Protein AF-A0A497B3W5-F1 (afdb_monomer_lite)

Sequence (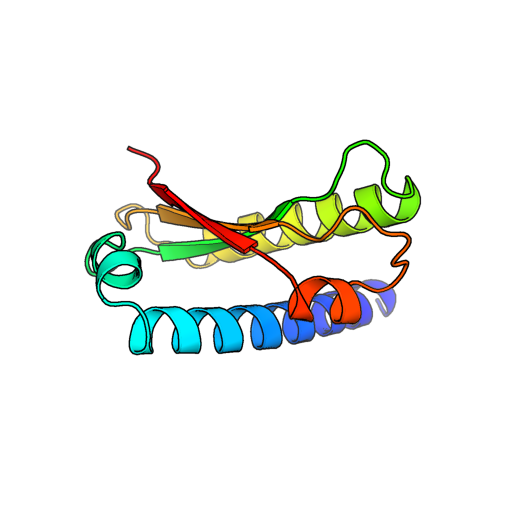111 aa):
MRESETRDRDFGDLLCVLGKDFDRRIAEDPSFSARFPAGAHVIFQLAVSKNADPKFRAKVKLFNRWARDLARKQSKQEERCVIVTYRLPAIGQTDLAMGLSRAIITCDSQA

Foldseek 3Di:
DPPVVVLVVVLVVVVVLVVVVVVVCCVPPVVVVVVADVQAQEQEAEAEDPLADPVLVVSRVVSSVVSVVVSVVVDDPPHFYKYKYWYFDHDDDPDPVVRNVPTDIDIDGDD

Structure (mmCIF, N/CA/C/O backbone):
data_AF-A0A497B3W5-F1
#
_entry.id   AF-A0A497B3W5-F1
#
loop_
_atom_site.group_PDB
_atom_site.id
_atom_site.type_symbol
_atom_site.label_atom_id
_atom_site.label_alt_id
_atom_site.label_comp_id
_atom_site.label_asym_id
_atom_site.label_entity_id
_atom_site.label_seq_id
_atom_site.pdbx_PDB_ins_code
_atom_site.Cartn_x
_atom_site.Cartn_y
_atom_site.Cartn_z
_atom_site.occupancy
_atom_site.B_iso_or_equiv
_atom_site.auth_seq_id
_atom_site.auth_comp_id
_atom_site.auth_asym_id
_atom_site.auth_atom_id
_atom_site.pdbx_PDB_model_num
ATOM 1 N N . MET A 1 1 ? 14.670 23.979 -3.232 1.00 49.69 1 MET A N 1
ATOM 2 C CA . MET A 1 1 ? 13.309 23.782 -2.682 1.00 49.69 1 MET A CA 1
ATOM 3 C C . MET A 1 1 ? 12.324 23.063 -3.619 1.00 49.69 1 MET A C 1
ATOM 5 O O . MET A 1 1 ? 11.396 22.483 -3.093 1.00 49.69 1 MET A O 1
ATOM 9 N N . ARG A 1 2 ? 12.512 22.992 -4.952 1.00 52.50 2 ARG A N 1
ATOM 10 C CA . ARG A 1 2 ? 11.476 22.470 -5.884 1.00 52.50 2 ARG A CA 1
ATOM 11 C C . ARG A 1 2 ? 11.377 20.939 -6.050 1.00 52.50 2 ARG A C 1
ATOM 13 O O . ARG A 1 2 ? 10.321 20.425 -6.403 1.00 52.50 2 ARG A O 1
ATOM 20 N N . GLU A 1 3 ? 12.452 20.188 -5.816 1.00 49.91 3 GLU A N 1
ATOM 21 C CA . GLU A 1 3 ? 12.448 18.736 -6.085 1.00 49.91 3 GLU A CA 1
ATOM 22 C C . GLU A 1 3 ? 11.731 17.895 -5.020 1.00 49.91 3 GLU A C 1
ATOM 24 O O . GLU A 1 3 ? 11.375 16.747 -5.290 1.00 49.91 3 GLU A O 1
ATOM 29 N N . SER A 1 4 ? 11.570 18.428 -3.807 1.00 55.41 4 SER A N 1
ATOM 30 C CA . SER A 1 4 ? 10.902 17.729 -2.704 1.00 55.41 4 SER A CA 1
ATOM 31 C C . SER A 1 4 ? 9.383 17.791 -2.864 1.00 55.41 4 SER A C 1
ATOM 33 O O . SER A 1 4 ? 8.732 16.757 -2.817 1.00 55.41 4 SER A O 1
ATOM 35 N N . GLU A 1 5 ? 8.840 18.970 -3.184 1.00 57.19 5 GLU A N 1
ATOM 36 C CA . GLU A 1 5 ? 7.395 19.176 -3.381 1.00 57.19 5 GLU A CA 1
ATOM 37 C C . GLU A 1 5 ? 6.843 18.372 -4.563 1.00 57.19 5 GLU A C 1
ATOM 39 O O . GLU A 1 5 ? 5.763 17.794 -4.477 1.00 57.19 5 GLU A O 1
ATOM 44 N N . THR A 1 6 ? 7.607 18.286 -5.659 1.00 62.16 6 THR A N 1
ATOM 45 C CA . THR A 1 6 ? 7.201 17.500 -6.836 1.00 62.16 6 THR A CA 1
ATOM 46 C C . THR A 1 6 ? 7.126 16.005 -6.493 1.00 62.16 6 THR A C 1
ATOM 48 O O . THR A 1 6 ? 6.169 15.334 -6.860 1.00 62.16 6 THR A O 1
ATOM 51 N N . ARG A 1 7 ? 8.090 15.495 -5.710 1.00 62.06 7 ARG A N 1
ATOM 52 C CA . ARG A 1 7 ? 8.114 14.092 -5.261 1.00 62.06 7 ARG A CA 1
ATOM 53 C C . ARG A 1 7 ? 7.006 13.760 -4.263 1.00 62.06 7 ARG A C 1
ATOM 55 O O . ARG A 1 7 ? 6.437 12.675 -4.345 1.00 62.06 7 ARG A O 1
ATOM 62 N N . ASP A 1 8 ? 6.707 14.665 -3.333 1.00 61.03 8 ASP A N 1
ATOM 63 C CA . ASP A 1 8 ? 5.631 14.463 -2.357 1.00 61.03 8 ASP A CA 1
ATOM 64 C C . ASP A 1 8 ? 4.258 14.405 -3.044 1.00 61.03 8 ASP A C 1
ATOM 66 O O . ASP A 1 8 ? 3.426 13.572 -2.681 1.00 61.03 8 ASP A O 1
ATOM 70 N N . ARG A 1 9 ? 4.044 15.219 -4.089 1.00 62.22 9 ARG A N 1
ATOM 71 C CA . ARG A 1 9 ? 2.831 15.156 -4.916 1.00 62.22 9 ARG A CA 1
ATOM 72 C C . ARG A 1 9 ? 2.709 13.818 -5.654 1.00 62.22 9 ARG A C 1
ATOM 74 O O . ARG A 1 9 ? 1.665 13.179 -5.559 1.00 62.22 9 ARG A O 1
ATOM 81 N N . ASP A 1 10 ? 3.783 13.362 -6.300 1.00 74.25 10 ASP A N 1
ATOM 82 C CA . ASP A 1 10 ? 3.796 12.091 -7.043 1.00 74.25 10 ASP A CA 1
ATOM 83 C C . ASP A 1 10 ? 3.490 10.879 -6.139 1.00 74.25 10 ASP A C 1
ATOM 85 O O . ASP A 1 10 ? 2.791 9.945 -6.538 1.00 74.25 10 ASP A O 1
ATOM 89 N N . PHE A 1 11 ? 4.000 10.872 -4.902 1.00 82.81 11 PHE A N 1
ATOM 90 C CA . PHE A 1 11 ? 3.708 9.806 -3.939 1.00 82.81 11 PHE A CA 1
ATOM 91 C C . PHE A 1 11 ? 2.311 9.915 -3.323 1.00 82.81 11 PHE A C 1
ATOM 93 O O . PHE A 1 11 ? 1.693 8.880 -3.058 1.00 82.81 11 PHE A O 1
ATOM 100 N N . GLY A 1 12 ? 1.797 11.132 -3.129 1.00 80.94 12 GLY A N 1
ATOM 101 C CA . GLY A 1 12 ? 0.418 11.365 -2.700 1.00 80.94 12 GLY A CA 1
ATOM 102 C C . GLY A 1 12 ? -0.597 10.801 -3.694 1.00 80.94 12 GLY A C 1
ATOM 103 O O . GLY A 1 12 ? -1.475 10.033 -3.301 1.00 80.94 12 GLY A O 1
ATOM 104 N N . ASP A 1 13 ? -0.419 11.085 -4.985 1.00 82.12 13 ASP A N 1
ATOM 105 C CA . ASP A 1 13 ? -1.286 10.558 -6.045 1.00 82.12 13 ASP A CA 1
ATOM 106 C C . ASP A 1 13 ? -1.261 9.018 -6.078 1.00 82.12 13 ASP A C 1
ATOM 108 O O . ASP A 1 13 ? -2.303 8.367 -6.204 1.00 82.12 13 ASP A O 1
ATOM 112 N N . LEU A 1 14 ? -0.083 8.417 -5.869 1.00 81.75 14 LEU A N 1
ATOM 113 C CA . LEU A 1 14 ? 0.069 6.965 -5.768 1.00 81.75 14 LEU A CA 1
ATOM 114 C C . LEU A 1 14 ? -0.705 6.383 -4.576 1.00 81.75 14 LEU A C 1
ATOM 116 O O . LEU A 1 14 ? -1.396 5.376 -4.730 1.00 81.75 14 LEU A O 1
ATOM 120 N N . LEU A 1 15 ? -0.620 7.012 -3.397 1.00 83.38 15 LEU A N 1
ATOM 121 C CA . LEU A 1 15 ? -1.392 6.594 -2.223 1.00 83.38 15 LEU A CA 1
ATOM 122 C C . LEU A 1 15 ? -2.896 6.702 -2.456 1.00 83.38 15 LEU A C 1
ATOM 124 O O . LEU A 1 15 ? -3.627 5.826 -2.007 1.00 83.38 15 LEU A O 1
ATOM 128 N N . CYS A 1 16 ? -3.367 7.728 -3.166 1.00 83.75 16 CYS A N 1
ATOM 129 C CA . CYS A 1 16 ? -4.786 7.854 -3.490 1.00 83.75 16 CYS A CA 1
ATOM 130 C C . CYS A 1 16 ? -5.284 6.693 -4.360 1.00 83.75 16 CYS A C 1
ATOM 132 O O . CYS A 1 16 ? -6.376 6.179 -4.121 1.00 83.75 16 CYS A O 1
ATOM 134 N N . VAL A 1 17 ? -4.501 6.262 -5.355 1.00 83.44 17 VAL A N 1
ATOM 135 C CA . VAL A 1 17 ? -4.855 5.094 -6.182 1.00 83.44 17 VAL A CA 1
ATOM 136 C C . VAL A 1 17 ? -4.857 3.821 -5.340 1.00 83.44 17 VAL A C 1
ATOM 138 O O . VAL A 1 17 ? -5.831 3.070 -5.372 1.00 83.44 17 VAL A O 1
ATOM 141 N N . LEU A 1 18 ? -3.804 3.612 -4.545 1.00 86.00 18 LEU A N 1
ATOM 142 C CA . LEU A 1 18 ? -3.693 2.466 -3.644 1.00 86.00 18 LEU A CA 1
ATOM 143 C C . LEU A 1 18 ? -4.875 2.404 -2.669 1.00 86.00 18 LEU A C 1
ATOM 145 O O . LEU A 1 18 ? -5.511 1.361 -2.555 1.00 86.00 18 LEU A O 1
ATOM 149 N N . GLY A 1 19 ? -5.214 3.528 -2.035 1.00 85.62 19 GLY A N 1
ATOM 150 C CA . GLY A 1 19 ? -6.332 3.638 -1.100 1.00 85.62 19 GLY A CA 1
ATOM 151 C C . GLY A 1 19 ? -7.677 3.301 -1.743 1.00 85.62 19 GLY A C 1
ATOM 152 O O . GLY A 1 19 ? -8.426 2.507 -1.191 1.00 85.62 19 GLY A O 1
ATOM 153 N N . LYS A 1 20 ? -7.954 3.792 -2.957 1.00 86.44 20 LYS A N 1
ATOM 154 C CA . LYS A 1 20 ? -9.192 3.442 -3.678 1.00 86.44 20 LYS A CA 1
ATOM 155 C C . LYS A 1 20 ? -9.307 1.944 -3.963 1.00 86.44 20 LYS A C 1
ATOM 157 O O . LYS A 1 20 ? -10.378 1.366 -3.790 1.00 86.44 20 LYS A O 1
ATOM 162 N N . ASP A 1 21 ? -8.216 1.309 -4.393 1.00 84.19 21 ASP A N 1
ATOM 163 C CA . ASP A 1 21 ? -8.200 -0.140 -4.616 1.00 84.19 21 ASP A CA 1
ATOM 164 C C . ASP A 1 21 ? -8.323 -0.930 -3.307 1.00 84.19 21 ASP A C 1
ATOM 166 O O . ASP A 1 21 ? -8.965 -1.982 -3.280 1.00 84.19 21 ASP A O 1
ATOM 170 N N . PHE A 1 22 ? -7.741 -0.415 -2.221 1.00 86.06 22 PHE A N 1
ATOM 171 C CA . PHE A 1 22 ? -7.880 -0.988 -0.887 1.00 86.06 22 PHE A CA 1
ATOM 172 C C . PHE A 1 22 ? -9.335 -0.959 -0.415 1.00 86.06 22 PHE A C 1
ATOM 174 O O . PHE A 1 22 ? -9.880 -2.005 -0.067 1.00 86.06 22 PHE A O 1
ATOM 181 N N . ASP A 1 23 ? -9.970 0.213 -0.459 1.00 86.50 23 ASP A N 1
ATOM 182 C CA . ASP A 1 23 ? -11.355 0.417 -0.028 1.00 86.50 23 ASP A CA 1
ATOM 183 C C . ASP A 1 23 ? -12.310 -0.475 -0.820 1.00 86.50 23 ASP A C 1
ATOM 185 O O . ASP A 1 23 ? -13.166 -1.150 -0.243 1.00 86.50 23 ASP A O 1
ATOM 189 N N . ARG A 1 24 ? -12.104 -0.555 -2.142 1.00 86.81 24 ARG A N 1
ATOM 190 C CA . ARG A 1 24 ? -12.842 -1.483 -3.002 1.00 86.81 24 ARG A CA 1
ATOM 191 C C . ARG A 1 24 ? -12.695 -2.924 -2.518 1.00 86.81 24 ARG A C 1
ATOM 193 O O . ARG A 1 24 ? -13.692 -3.627 -2.388 1.00 86.81 24 ARG A O 1
ATOM 200 N N . ARG A 1 25 ? -11.472 -3.370 -2.207 1.00 84.31 25 ARG A N 1
ATOM 201 C CA . ARG A 1 25 ? -11.234 -4.744 -1.747 1.00 84.31 25 ARG A CA 1
ATOM 202 C C . ARG A 1 25 ? -11.850 -5.021 -0.376 1.00 84.31 25 ARG A C 1
ATOM 204 O O . ARG A 1 25 ? -12.380 -6.107 -0.180 1.00 84.31 25 ARG A O 1
ATOM 211 N N . ILE A 1 26 ? -11.809 -4.061 0.547 1.00 84.56 26 ILE A N 1
ATOM 212 C CA . ILE A 1 26 ? -12.468 -4.160 1.858 1.00 84.56 26 ILE A CA 1
ATOM 213 C C . ILE A 1 26 ? -13.986 -4.310 1.702 1.00 84.56 26 ILE A C 1
ATOM 215 O O . ILE A 1 26 ? -14.586 -5.119 2.409 1.00 84.56 26 ILE A O 1
ATOM 219 N N . ALA A 1 27 ? -14.594 -3.557 0.782 1.00 86.44 27 ALA A N 1
ATOM 220 C CA . ALA A 1 27 ? -16.031 -3.605 0.531 1.00 86.44 27 ALA A CA 1
ATOM 221 C C . ALA A 1 27 ? -16.475 -4.902 -0.170 1.00 86.44 27 ALA A C 1
ATOM 223 O O . ALA A 1 27 ? -17.536 -5.438 0.141 1.00 86.44 27 ALA A O 1
ATOM 224 N N . GLU A 1 28 ? -15.672 -5.404 -1.111 1.00 89.12 28 GLU A N 1
ATOM 225 C CA . GLU A 1 28 ? -16.031 -6.547 -1.961 1.00 89.12 28 GLU A CA 1
ATOM 226 C C . GLU A 1 28 ? -15.620 -7.914 -1.386 1.00 89.12 28 GLU A C 1
ATOM 228 O O . GLU A 1 28 ? -16.199 -8.931 -1.765 1.00 89.12 28 GLU A O 1
ATOM 233 N N . ASP A 1 29 ? -14.627 -7.973 -0.491 1.00 85.81 29 ASP A N 1
ATOM 234 C CA . ASP A 1 29 ? -14.085 -9.221 0.059 1.00 85.81 29 ASP A CA 1
ATOM 235 C C . ASP A 1 29 ? -14.154 -9.236 1.603 1.00 85.81 29 ASP A C 1
ATOM 237 O O . ASP A 1 29 ? -13.228 -8.775 2.282 1.00 85.81 29 ASP A O 1
ATOM 241 N N . PRO A 1 30 ? -15.222 -9.817 2.190 1.00 86.19 30 PRO A N 1
ATOM 242 C CA . PRO A 1 30 ? -15.375 -9.930 3.642 1.00 86.19 30 PRO A CA 1
ATOM 243 C C . PRO A 1 30 ? -14.244 -10.708 4.332 1.00 86.19 30 PRO A C 1
ATOM 245 O O . PRO A 1 30 ? -13.923 -10.460 5.493 1.00 86.19 30 PRO A O 1
ATOM 248 N N . SER A 1 31 ? -13.621 -11.660 3.628 1.00 86.06 31 SER A N 1
ATOM 249 C CA . SER A 1 31 ? -12.503 -12.435 4.178 1.00 86.06 31 SER A CA 1
ATOM 250 C C . SER A 1 31 ? -11.229 -11.596 4.271 1.00 86.06 31 SER A C 1
ATOM 252 O O . SER A 1 31 ? -10.419 -11.777 5.181 1.00 86.06 31 SER A O 1
ATOM 254 N N . PHE A 1 32 ? -11.068 -10.638 3.357 1.00 83.00 32 PHE A N 1
ATOM 255 C CA . PHE A 1 32 ? -9.983 -9.671 3.381 1.00 83.00 32 PHE A CA 1
ATOM 256 C C . PHE A 1 32 ? -10.173 -8.658 4.513 1.00 83.00 32 PHE A C 1
ATOM 258 O O . PHE A 1 32 ? -9.238 -8.435 5.281 1.00 83.00 32 PHE A O 1
ATOM 265 N N . SER A 1 33 ? -11.377 -8.102 4.671 1.00 83.62 33 SER A N 1
ATOM 266 C CA . SER A 1 33 ? -11.670 -7.113 5.718 1.00 83.62 33 SER A CA 1
ATOM 267 C C . SER A 1 33 ? -11.558 -7.678 7.136 1.00 83.62 33 SER A C 1
ATOM 269 O O . SER A 1 33 ? -11.030 -7.003 8.019 1.00 83.62 33 SER A O 1
ATOM 271 N N . ALA A 1 34 ? -11.919 -8.948 7.348 1.00 85.69 34 ALA A N 1
ATOM 272 C CA . ALA A 1 34 ? -11.776 -9.629 8.639 1.00 85.69 34 ALA A CA 1
ATOM 273 C C . ALA A 1 34 ? -10.322 -9.721 9.157 1.00 85.69 34 ALA A C 1
ATOM 275 O O . ALA A 1 34 ? -10.099 -10.023 10.328 1.00 85.69 34 ALA A O 1
ATOM 276 N N . ARG A 1 35 ? -9.316 -9.455 8.309 1.00 83.75 35 ARG A N 1
ATOM 277 C CA . ARG A 1 35 ? -7.888 -9.47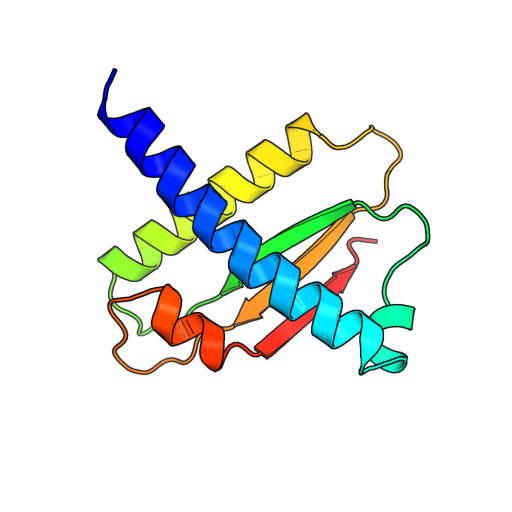9 8.678 1.00 83.75 35 ARG A CA 1
ATOM 278 C C . ARG A 1 35 ? -7.417 -8.204 9.379 1.00 83.75 35 ARG A C 1
ATOM 280 O O . ARG A 1 35 ? -6.280 -8.171 9.848 1.00 83.75 35 ARG A O 1
ATOM 287 N N . PHE A 1 36 ? -8.247 -7.163 9.433 1.00 85.19 36 PHE A N 1
ATOM 288 C CA . PHE A 1 36 ? -7.88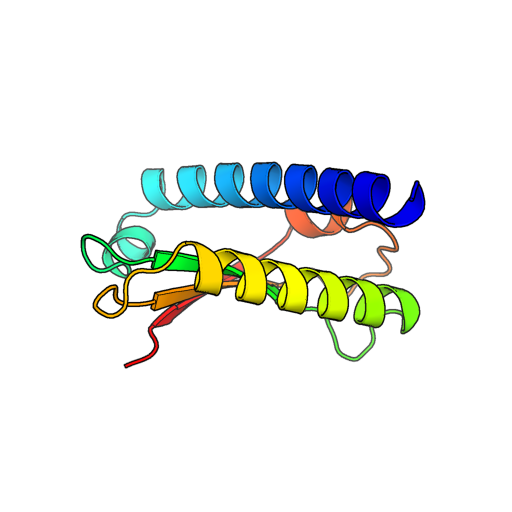5 -5.8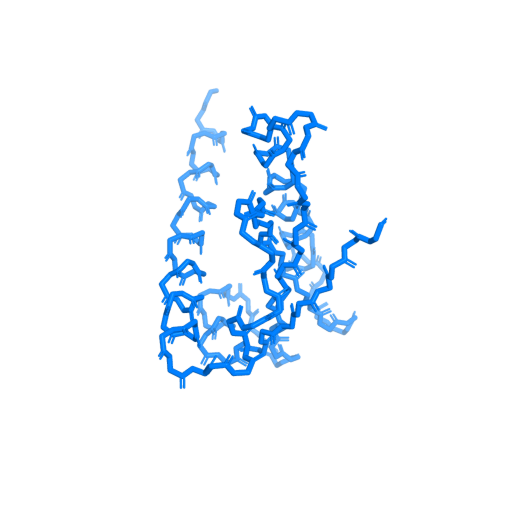58 9.981 1.00 85.19 36 PHE A CA 1
ATOM 289 C C . PHE A 1 36 ? -8.493 -5.671 11.374 1.00 85.19 36 PHE A C 1
ATOM 291 O O . PHE A 1 36 ? -9.716 -5.601 11.505 1.00 85.19 36 PHE A O 1
ATOM 298 N N . PRO A 1 37 ? -7.669 -5.569 12.432 1.00 83.69 37 PRO A N 1
ATOM 299 C CA . PRO A 1 37 ? -8.155 -5.197 13.753 1.00 83.69 37 PRO A CA 1
ATOM 300 C C . PRO A 1 37 ? -8.838 -3.825 13.730 1.00 83.69 37 PRO A C 1
ATOM 302 O O . PRO A 1 37 ? -8.418 -2.923 13.004 1.00 83.69 37 PRO A O 1
ATOM 305 N N . ALA A 1 38 ? -9.852 -3.641 14.576 1.00 82.00 38 ALA A N 1
ATOM 306 C CA . ALA A 1 38 ? -10.461 -2.331 14.771 1.00 82.00 38 ALA A CA 1
ATOM 307 C C . ALA A 1 38 ? -9.403 -1.314 15.235 1.00 82.00 38 ALA A C 1
ATOM 309 O O . ALA A 1 38 ? -8.615 -1.597 16.138 1.00 82.00 38 ALA A O 1
ATOM 310 N N . GLY A 1 39 ? -9.378 -0.143 14.595 1.00 80.94 39 GLY A N 1
ATOM 311 C CA . GLY A 1 39 ? -8.392 0.903 14.882 1.00 80.94 39 GLY A CA 1
ATOM 312 C C . GLY A 1 39 ? -6.974 0.592 14.393 1.00 80.94 39 GLY A C 1
ATOM 313 O O . GLY A 1 39 ? -6.034 1.254 14.825 1.00 80.94 39 GLY A O 1
ATOM 314 N N . ALA A 1 40 ? -6.794 -0.409 13.524 1.00 83.81 40 ALA A N 1
ATOM 315 C CA . ALA A 1 40 ? -5.487 -0.689 12.953 1.00 83.81 40 ALA A CA 1
ATOM 316 C C . ALA A 1 40 ? -5.009 0.444 12.033 1.00 83.81 40 ALA A C 1
ATOM 318 O O . ALA A 1 40 ? -5.740 0.922 11.165 1.00 83.81 40 ALA A O 1
ATOM 319 N N . HIS A 1 41 ? -3.741 0.811 12.186 1.00 85.00 41 HIS A N 1
ATOM 320 C CA . HIS A 1 41 ? -3.043 1.718 11.294 1.00 85.00 41 HIS A CA 1
ATOM 321 C C . HIS A 1 41 ? -2.551 0.949 10.064 1.00 85.00 41 HIS A C 1
ATOM 323 O O . HIS A 1 41 ? -1.775 -0.004 10.181 1.00 85.00 41 HIS A O 1
ATOM 329 N N . VAL A 1 42 ? -3.000 1.339 8.872 1.00 85.31 42 VAL A N 1
ATOM 330 C CA . VAL A 1 42 ? -2.672 0.635 7.625 1.00 85.31 42 VAL A CA 1
ATOM 331 C C . VAL A 1 42 ? -1.491 1.301 6.929 1.00 85.31 42 VAL A C 1
ATOM 333 O O . VAL A 1 42 ? -1.530 2.483 6.603 1.00 85.31 42 VAL A O 1
ATOM 336 N N . ILE A 1 43 ? -0.441 0.526 6.656 1.00 88.94 43 ILE A N 1
ATOM 337 C CA . ILE A 1 43 ? 0.750 0.990 5.939 1.00 88.94 43 ILE A CA 1
ATOM 338 C C . ILE A 1 43 ? 0.782 0.361 4.551 1.00 88.94 43 ILE A C 1
ATOM 340 O O . ILE A 1 43 ? 0.968 -0.851 4.416 1.00 88.94 43 ILE A O 1
ATOM 344 N N . PHE A 1 44 ? 0.686 1.191 3.515 1.00 89.81 44 PHE A N 1
ATOM 345 C CA . PHE A 1 44 ? 0.808 0.747 2.130 1.00 89.81 44 PHE A CA 1
ATOM 346 C C . PHE A 1 44 ? 2.270 0.558 1.717 1.00 89.81 44 PHE A C 1
ATOM 348 O O . PHE A 1 44 ? 3.119 1.427 1.923 1.00 89.81 44 PHE A O 1
ATOM 355 N N . GLN A 1 45 ? 2.568 -0.588 1.109 1.00 90.94 45 GLN A N 1
ATOM 356 C CA . GLN A 1 45 ? 3.876 -0.905 0.543 1.00 90.94 45 GLN A CA 1
ATOM 357 C C . GLN A 1 45 ? 3.736 -1.502 -0.851 1.00 90.94 45 GLN A C 1
ATOM 359 O O . GLN A 1 45 ? 2.758 -2.170 -1.172 1.00 90.94 45 GLN A O 1
ATOM 364 N N . LEU A 1 46 ? 4.760 -1.302 -1.671 1.00 90.25 46 LEU A N 1
ATOM 365 C CA . LEU A 1 46 ? 4.897 -1.922 -2.978 1.00 90.25 46 LEU A CA 1
ATOM 366 C C . LEU A 1 46 ? 5.972 -3.005 -2.944 1.00 90.25 46 LEU A C 1
ATOM 368 O O . LEU A 1 46 ? 7.072 -2.800 -2.425 1.00 90.25 46 LEU A O 1
ATOM 372 N N . ALA A 1 47 ? 5.687 -4.142 -3.564 1.00 89.38 47 ALA A N 1
ATOM 373 C CA . ALA A 1 47 ? 6.652 -5.200 -3.813 1.00 89.38 47 ALA A CA 1
ATOM 374 C C . ALA A 1 47 ? 6.816 -5.399 -5.320 1.00 89.38 47 ALA A C 1
ATOM 376 O O . ALA A 1 47 ? 5.842 -5.443 -6.066 1.00 89.38 47 ALA A O 1
ATOM 377 N N . VAL A 1 48 ? 8.062 -5.534 -5.768 1.00 86.88 48 VAL A N 1
ATOM 378 C CA . VAL A 1 48 ? 8.411 -5.726 -7.181 1.00 86.88 48 VAL A CA 1
ATOM 379 C C . VAL A 1 48 ? 9.340 -6.915 -7.347 1.00 86.88 48 VAL A C 1
ATOM 381 O O . VAL A 1 48 ? 10.091 -7.262 -6.432 1.00 86.88 48 VAL A O 1
ATOM 384 N N . SER A 1 49 ? 9.307 -7.531 -8.530 1.00 83.12 49 SER A N 1
ATOM 385 C CA . SER A 1 49 ? 10.208 -8.633 -8.872 1.00 83.12 49 SER A CA 1
ATOM 386 C C . SER A 1 49 ? 11.679 -8.233 -8.717 1.00 83.12 49 SER A C 1
ATOM 388 O O . SER A 1 49 ? 12.079 -7.113 -9.046 1.00 83.12 49 SER A O 1
ATOM 390 N N . LYS A 1 50 ? 12.521 -9.181 -8.281 1.00 82.81 50 LYS A N 1
ATOM 391 C CA . LYS A 1 50 ? 13.980 -8.988 -8.221 1.00 82.81 50 LYS A CA 1
ATOM 392 C C . LYS A 1 50 ? 14.578 -8.683 -9.598 1.00 82.81 50 LYS A C 1
ATOM 394 O O . LYS A 1 50 ? 15.584 -7.980 -9.648 1.00 82.81 50 LYS A O 1
ATOM 399 N N . ASN A 1 51 ? 13.929 -9.144 -10.668 1.00 83.06 51 ASN A N 1
ATOM 400 C CA . ASN A 1 51 ? 14.350 -8.951 -12.057 1.00 83.06 51 ASN A CA 1
ATOM 401 C C . ASN A 1 51 ? 13.867 -7.619 -12.658 1.00 83.06 51 ASN A C 1
ATOM 403 O O . ASN A 1 51 ? 14.147 -7.346 -13.820 1.00 83.06 51 ASN A O 1
ATOM 407 N N . ALA A 1 52 ? 13.128 -6.799 -11.902 1.00 82.38 52 ALA A N 1
ATOM 408 C CA . ALA A 1 52 ? 12.691 -5.489 -12.370 1.00 82.38 52 ALA A CA 1
ATOM 409 C C . ALA A 1 52 ? 13.876 -4.527 -12.560 1.00 82.38 52 ALA A C 1
ATOM 411 O O . ALA A 1 52 ? 14.916 -4.653 -11.901 1.00 82.38 52 ALA A O 1
ATOM 412 N N . ASP A 1 53 ? 13.675 -3.525 -13.418 1.00 83.38 53 ASP A N 1
ATOM 413 C CA . ASP A 1 53 ? 14.657 -2.478 -13.699 1.00 83.38 53 ASP A CA 1
ATOM 414 C C . ASP A 1 53 ? 15.245 -1.873 -12.397 1.00 83.38 53 ASP A C 1
ATOM 416 O O . ASP A 1 53 ? 14.499 -1.544 -11.464 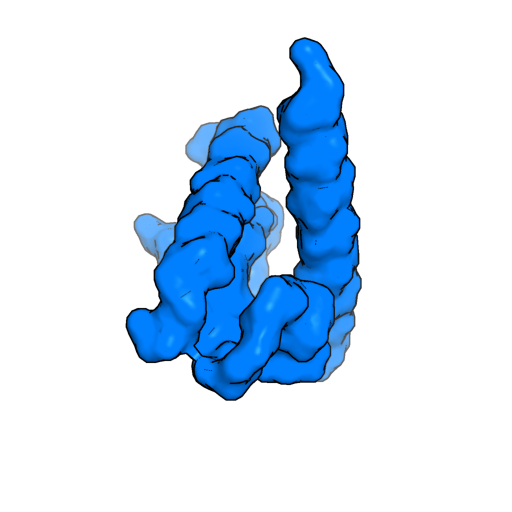1.00 83.38 53 ASP A O 1
ATOM 420 N N . PRO A 1 54 ? 16.579 -1.717 -12.275 1.00 85.25 54 PRO A N 1
ATOM 421 C CA . PRO A 1 54 ? 17.204 -1.185 -11.066 1.00 85.25 54 PRO A CA 1
ATOM 422 C C . PRO A 1 54 ? 16.726 0.215 -10.663 1.00 85.25 54 PRO A C 1
ATOM 424 O O . PRO A 1 54 ? 16.578 0.466 -9.463 1.00 85.25 54 PRO A O 1
ATOM 427 N N . LYS A 1 55 ? 16.457 1.113 -11.623 1.00 83.50 55 LYS A N 1
ATOM 428 C CA . LYS A 1 55 ? 15.964 2.468 -11.325 1.00 83.50 55 LYS A CA 1
ATOM 429 C C . LYS A 1 55 ? 14.535 2.402 -10.795 1.00 83.50 55 LYS A C 1
ATOM 431 O O . LYS A 1 55 ? 14.212 3.076 -9.819 1.00 83.50 55 LYS A O 1
ATOM 436 N N . PHE A 1 56 ? 13.703 1.539 -11.369 1.00 81.06 56 PHE A N 1
ATOM 437 C CA . PHE A 1 56 ? 12.355 1.276 -10.875 1.00 81.06 56 PHE A CA 1
ATOM 438 C C . PHE A 1 56 ? 12.361 0.699 -9.451 1.00 81.06 56 PHE A C 1
ATOM 440 O O . PHE A 1 56 ? 11.669 1.210 -8.568 1.00 81.06 56 PHE A O 1
ATOM 447 N N . ARG A 1 57 ? 13.226 -0.287 -9.167 1.00 85.62 57 ARG A N 1
ATOM 448 C CA . ARG A 1 57 ? 13.411 -0.822 -7.802 1.00 85.62 57 ARG A CA 1
ATOM 449 C C . ARG A 1 57 ? 13.851 0.259 -6.810 1.00 85.62 57 ARG A C 1
ATOM 451 O O . ARG A 1 57 ? 13.405 0.247 -5.664 1.00 85.62 57 ARG A O 1
ATOM 458 N N . ALA A 1 58 ? 14.704 1.197 -7.226 1.00 85.88 58 ALA A N 1
ATOM 459 C CA . ALA A 1 58 ? 15.113 2.322 -6.386 1.00 85.88 58 ALA A CA 1
ATOM 460 C C . ALA A 1 58 ? 13.942 3.273 -6.075 1.00 85.88 58 ALA A C 1
ATOM 462 O O . ALA A 1 58 ? 13.776 3.660 -4.918 1.00 85.88 58 ALA A O 1
ATOM 463 N N . LYS A 1 59 ? 13.087 3.582 -7.063 1.00 83.88 59 LYS A N 1
ATOM 464 C CA . LYS A 1 59 ? 11.858 4.373 -6.854 1.00 83.88 59 LYS A CA 1
ATOM 465 C C . LYS A 1 59 ? 10.908 3.701 -5.861 1.00 83.88 59 LYS A C 1
ATOM 467 O O . LYS A 1 59 ? 10.445 4.351 -4.931 1.00 83.88 59 LYS A O 1
ATOM 472 N N . VAL A 1 60 ? 10.689 2.393 -5.997 1.00 87.12 60 VAL A N 1
ATOM 473 C CA . VAL A 1 60 ? 9.850 1.612 -5.071 1.00 87.12 60 VAL A CA 1
ATOM 474 C C . VAL A 1 60 ? 10.406 1.629 -3.647 1.00 87.12 60 VAL A C 1
ATOM 476 O O . VAL A 1 60 ? 9.656 1.825 -2.693 1.00 87.12 60 VAL A O 1
ATOM 479 N N . LYS A 1 61 ? 11.728 1.485 -3.480 1.00 90.31 61 LYS A N 1
ATOM 480 C CA . LYS A 1 61 ? 12.370 1.618 -2.161 1.00 90.31 61 LYS A CA 1
ATOM 481 C C . LYS A 1 61 ? 12.152 3.005 -1.558 1.00 90.31 61 LYS A C 1
ATOM 483 O O . LYS A 1 61 ? 11.901 3.099 -0.358 1.00 90.31 61 LYS A O 1
ATOM 488 N N . LEU A 1 62 ? 12.253 4.055 -2.373 1.00 89.81 62 LEU A N 1
ATOM 489 C CA . LEU A 1 62 ? 12.044 5.430 -1.928 1.00 89.81 62 LEU A CA 1
ATOM 490 C C . LEU A 1 62 ? 10.595 5.658 -1.481 1.00 89.81 62 LEU A C 1
ATOM 492 O O . LEU A 1 62 ? 10.389 6.148 -0.374 1.00 89.81 62 LEU A O 1
ATOM 496 N N . PHE A 1 63 ? 9.619 5.226 -2.283 1.00 89.12 63 PHE A N 1
ATOM 497 C CA . PHE A 1 63 ? 8.200 5.283 -1.929 1.00 89.12 63 PHE A CA 1
ATOM 498 C C . PHE A 1 63 ? 7.908 4.524 -0.626 1.00 89.12 63 PHE A C 1
ATOM 500 O O . PHE A 1 63 ? 7.352 5.094 0.305 1.00 89.12 63 PHE A O 1
ATOM 507 N N . ASN A 1 64 ? 8.353 3.266 -0.507 1.00 91.75 64 ASN A N 1
ATOM 508 C CA . ASN A 1 64 ? 8.111 2.457 0.694 1.00 91.75 64 ASN A CA 1
ATOM 509 C C . ASN A 1 64 ? 8.731 3.072 1.953 1.00 91.75 64 ASN A C 1
ATOM 511 O O . ASN A 1 64 ? 8.178 2.938 3.043 1.00 91.75 64 ASN A O 1
ATOM 515 N N . ARG A 1 65 ? 9.895 3.720 1.826 1.00 91.62 65 ARG A N 1
ATOM 516 C CA . ARG A 1 65 ? 10.502 4.454 2.938 1.00 91.62 65 ARG A CA 1
ATOM 517 C C . ARG A 1 65 ? 9.634 5.647 3.326 1.00 91.62 65 ARG A C 1
ATOM 519 O O . ARG A 1 65 ? 9.300 5.777 4.497 1.00 91.62 65 ARG A O 1
ATOM 526 N N . TRP A 1 66 ? 9.251 6.465 2.351 1.00 91.25 66 TRP A N 1
ATOM 527 C CA . TRP A 1 66 ? 8.401 7.630 2.575 1.00 91.25 66 TRP A CA 1
ATOM 528 C C . TRP A 1 66 ? 7.057 7.246 3.212 1.00 91.25 66 TRP A C 1
ATOM 530 O O . TRP A 1 66 ? 6.678 7.841 4.214 1.00 91.25 66 TRP A O 1
ATOM 540 N N . ALA A 1 67 ? 6.396 6.188 2.729 1.00 89.50 67 ALA A N 1
ATOM 541 C CA . ALA A 1 67 ? 5.125 5.708 3.273 1.00 89.50 67 ALA A CA 1
ATOM 542 C C . ALA A 1 67 ? 5.251 5.244 4.736 1.00 89.50 67 ALA A C 1
ATOM 544 O O . ALA A 1 67 ? 4.393 5.547 5.561 1.00 89.50 67 ALA A O 1
ATOM 545 N N . ARG A 1 68 ? 6.348 4.558 5.093 1.00 88.94 68 ARG A N 1
ATOM 546 C CA . ARG A 1 68 ? 6.628 4.178 6.491 1.00 88.94 68 ARG A CA 1
ATOM 547 C C . ARG A 1 68 ? 6.910 5.387 7.372 1.00 88.94 68 ARG A C 1
ATOM 549 O O . ARG A 1 68 ? 6.454 5.419 8.509 1.00 88.94 68 ARG A O 1
ATOM 556 N N . ASP A 1 69 ? 7.673 6.354 6.872 1.00 89.06 69 ASP A N 1
ATOM 557 C CA . ASP A 1 69 ? 7.986 7.573 7.618 1.00 89.06 69 ASP A CA 1
ATOM 558 C C . ASP A 1 69 ? 6.720 8.419 7.836 1.00 89.06 69 ASP A C 1
ATOM 560 O O . ASP A 1 69 ? 6.536 8.970 8.920 1.00 89.06 69 ASP A O 1
ATOM 564 N N . LEU A 1 70 ? 5.820 8.474 6.847 1.00 86.00 70 LEU A N 1
ATOM 565 C CA . LEU A 1 70 ? 4.506 9.104 6.968 1.00 86.00 70 LEU A CA 1
ATOM 566 C C . LEU A 1 70 ? 3.637 8.385 8.008 1.00 86.00 70 LEU A C 1
ATOM 568 O O . LEU A 1 70 ? 3.151 9.033 8.933 1.00 86.00 70 LEU A O 1
ATOM 572 N N . ALA A 1 71 ? 3.524 7.058 7.918 1.00 84.44 71 ALA A N 1
ATOM 573 C CA . ALA A 1 71 ? 2.768 6.255 8.877 1.00 84.44 71 ALA A CA 1
ATOM 574 C C . ALA A 1 71 ? 3.287 6.435 10.311 1.00 84.44 71 ALA A C 1
ATOM 576 O O . ALA A 1 71 ? 2.513 6.671 11.228 1.00 84.44 71 ALA A O 1
ATOM 577 N N . ARG A 1 72 ? 4.609 6.434 10.520 1.00 84.12 72 ARG A N 1
ATOM 578 C CA . ARG A 1 72 ? 5.214 6.677 11.844 1.00 84.12 72 ARG A CA 1
ATOM 579 C C . ARG A 1 72 ? 4.875 8.044 12.429 1.00 84.12 72 ARG A C 1
ATOM 581 O O . ARG A 1 72 ? 4.767 8.160 13.642 1.00 84.12 72 ARG A O 1
ATOM 588 N N . LYS A 1 73 ? 4.741 9.075 11.591 1.00 85.75 73 LYS A N 1
ATOM 589 C CA . LYS A 1 73 ? 4.349 10.423 12.037 1.00 85.75 73 LYS A CA 1
ATOM 590 C C . LYS A 1 73 ? 2.865 10.512 12.399 1.00 85.75 73 LYS A C 1
ATOM 592 O O . LYS A 1 73 ? 2.494 11.402 13.154 1.00 85.75 73 LYS A O 1
ATOM 597 N N . GLN A 1 74 ? 2.035 9.641 11.828 1.00 82.50 74 GLN A N 1
ATOM 598 C CA . GLN A 1 74 ? 0.582 9.635 12.012 1.00 82.50 74 GLN A CA 1
ATOM 599 C C . GLN A 1 74 ? 0.114 8.628 13.070 1.00 82.50 74 GLN A C 1
ATOM 601 O O . GLN A 1 74 ? -0.931 8.834 13.679 1.00 82.50 74 GLN A O 1
ATOM 606 N N . SER A 1 75 ? 0.878 7.557 13.287 1.00 78.62 75 SER A N 1
ATOM 607 C CA . SER A 1 75 ? 0.569 6.490 14.235 1.00 78.62 75 SER A CA 1
ATOM 608 C C . SER A 1 75 ? 0.659 6.987 15.671 1.00 78.62 75 SER A C 1
ATOM 610 O O . SER A 1 75 ? 1.631 7.636 16.067 1.00 78.62 75 SER A O 1
ATOM 612 N N . LYS A 1 76 ? -0.315 6.589 16.487 1.00 77.00 76 LYS A N 1
ATOM 613 C CA . LYS A 1 76 ? -0.191 6.652 17.949 1.00 77.00 76 LYS A CA 1
ATOM 614 C C . LYS A 1 76 ? 0.533 5.407 18.457 1.00 77.00 76 LYS A C 1
ATOM 616 O O . LYS A 1 76 ? 0.525 4.369 17.800 1.00 77.00 76 LYS A O 1
ATOM 621 N N . GLN A 1 77 ? 1.165 5.511 19.625 1.00 66.44 77 GLN A N 1
ATOM 622 C CA . GLN A 1 77 ? 2.056 4.480 20.177 1.00 66.44 77 GLN A CA 1
ATOM 623 C C . GLN A 1 77 ? 1.350 3.142 20.493 1.00 66.44 77 GLN A C 1
ATOM 625 O O . GLN A 1 77 ? 2.017 2.125 20.647 1.00 66.44 77 GLN A O 1
ATOM 630 N N . GLU A 1 78 ? 0.015 3.138 20.550 1.00 70.75 78 GLU A N 1
ATOM 631 C CA . GLU A 1 78 ? -0.824 1.983 20.902 1.00 70.75 78 GLU A CA 1
ATOM 632 C C . GLU A 1 78 ? -1.589 1.388 19.701 1.00 70.75 78 GLU A C 1
ATOM 634 O O . GLU A 1 78 ? -2.293 0.387 19.843 1.00 70.75 78 GLU A O 1
ATOM 639 N N . GLU A 1 79 ? -1.476 1.980 18.507 1.00 78.44 79 GLU A N 1
ATOM 640 C CA . GLU A 1 79 ? -2.203 1.507 17.325 1.00 78.44 79 GLU A CA 1
ATOM 641 C C . GLU A 1 79 ? -1.534 0.261 16.727 1.00 78.44 79 GLU A C 1
ATOM 643 O O . GLU A 1 79 ? -0.342 0.245 16.408 1.00 78.44 79 GLU A O 1
ATOM 648 N N . ARG A 1 80 ? -2.321 -0.804 16.526 1.00 81.88 80 ARG A N 1
ATOM 649 C CA . ARG A 1 80 ? -1.849 -2.000 15.814 1.00 81.88 80 ARG A CA 1
ATOM 650 C C . ARG A 1 80 ? -1.565 -1.644 14.362 1.00 81.88 80 ARG A C 1
ATOM 652 O O . ARG A 1 80 ? -2.438 -1.124 13.680 1.00 81.88 80 ARG A O 1
ATOM 659 N N . CYS A 1 81 ? -0.378 -1.969 13.865 1.00 83.62 81 CYS A N 1
ATOM 660 C CA . CYS A 1 81 ? -0.013 -1.701 12.477 1.00 83.62 81 CYS A CA 1
ATOM 661 C C . CYS A 1 81 ? -0.277 -2.921 11.583 1.00 83.62 81 CYS A C 1
ATOM 663 O O . CYS A 1 81 ? 0.183 -4.028 11.868 1.00 83.62 81 CYS A O 1
ATOM 665 N N . VAL A 1 82 ? -0.959 -2.710 10.459 1.00 86.50 82 VAL A N 1
ATOM 666 C CA . VAL A 1 82 ? -1.138 -3.715 9.403 1.00 86.50 82 VAL A CA 1
ATOM 667 C C . VAL A 1 82 ? -0.428 -3.242 8.146 1.00 86.50 82 VAL A C 1
ATOM 669 O O . VA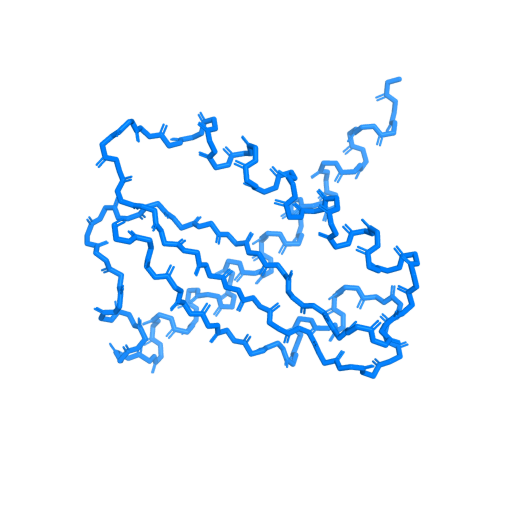L A 1 82 ? -0.658 -2.131 7.669 1.00 86.50 82 VAL A O 1
ATOM 672 N N . ILE A 1 83 ? 0.433 -4.089 7.584 1.00 88.50 83 ILE A N 1
ATOM 673 C CA . ILE A 1 83 ? 1.125 -3.775 6.335 1.00 88.50 83 ILE A CA 1
ATOM 674 C C . ILE A 1 83 ? 0.341 -4.384 5.180 1.00 88.50 83 ILE A C 1
ATOM 676 O O . ILE A 1 83 ? 0.170 -5.601 5.097 1.00 88.50 83 ILE A O 1
ATOM 680 N N . VAL A 1 84 ? -0.090 -3.528 4.260 1.00 89.06 84 VAL A N 1
ATOM 681 C CA . VAL A 1 84 ? -0.748 -3.924 3.018 1.00 89.06 84 VAL A CA 1
ATOM 682 C C . VAL A 1 84 ? 0.254 -3.783 1.884 1.00 89.06 84 VAL A C 1
ATOM 684 O O . VAL A 1 84 ? 0.692 -2.685 1.545 1.00 89.06 84 VAL A O 1
ATOM 687 N N . THR A 1 85 ? 0.632 -4.914 1.299 1.00 89.56 85 THR A N 1
ATOM 688 C CA . THR A 1 85 ? 1.620 -4.978 0.226 1.00 89.56 85 THR A CA 1
ATOM 689 C C . THR A 1 85 ? 0.943 -5.211 -1.116 1.00 89.56 85 THR A C 1
ATOM 691 O O . THR A 1 85 ? 0.295 -6.234 -1.319 1.00 89.56 85 THR A O 1
ATOM 694 N N . TYR A 1 86 ? 1.169 -4.299 -2.055 1.00 88.31 86 TYR A N 1
ATOM 695 C CA . TYR A 1 86 ? 0.772 -4.411 -3.453 1.00 88.31 86 TYR A CA 1
ATOM 696 C C . TYR A 1 86 ? 1.935 -4.984 -4.251 1.00 88.31 86 TYR A C 1
ATOM 698 O O . TYR A 1 86 ? 2.984 -4.353 -4.410 1.00 88.31 86 TYR A O 1
ATOM 706 N N . ARG A 1 87 ? 1.772 -6.208 -4.746 1.00 86.12 87 ARG A N 1
ATOM 707 C CA . ARG A 1 87 ? 2.770 -6.871 -5.588 1.00 86.12 87 ARG A CA 1
ATOM 708 C C . ARG A 1 87 ? 2.552 -6.482 -7.039 1.00 86.12 87 ARG A C 1
ATOM 710 O O . ARG A 1 87 ? 1.581 -6.926 -7.643 1.00 86.12 87 ARG A O 1
ATOM 717 N N . LEU A 1 88 ? 3.465 -5.688 -7.590 1.00 81.44 88 LEU A N 1
ATOM 718 C CA . LEU A 1 88 ? 3.430 -5.297 -8.996 1.00 81.44 88 LEU A CA 1
ATOM 719 C C . LEU A 1 88 ? 3.924 -6.458 -9.881 1.00 81.44 88 LEU A C 1
ATOM 721 O O . LEU A 1 88 ? 4.871 -7.162 -9.502 1.00 81.44 88 LEU A O 1
ATOM 725 N N . PRO A 1 89 ? 3.323 -6.661 -11.066 1.00 69.94 89 PRO A N 1
ATOM 726 C CA . PRO A 1 89 ? 3.733 -7.712 -11.991 1.00 69.94 89 PRO A CA 1
ATOM 727 C C . PRO A 1 89 ? 5.180 -7.524 -12.476 1.00 69.94 89 PRO A C 1
ATOM 729 O O . PRO A 1 89 ? 5.688 -6.413 -12.591 1.00 69.94 89 PRO A O 1
ATOM 732 N N . ALA A 1 90 ? 5.850 -8.634 -12.803 1.00 61.78 90 ALA A N 1
ATOM 733 C CA . ALA A 1 90 ? 7.262 -8.650 -13.206 1.00 61.78 90 ALA A CA 1
ATOM 734 C C . ALA A 1 90 ? 7.547 -8.022 -14.588 1.00 61.78 90 ALA A C 1
ATOM 736 O O . ALA A 1 90 ? 8.708 -7.859 -14.957 1.00 61.78 90 ALA A O 1
ATOM 737 N N . ILE A 1 91 ? 6.512 -7.709 -15.369 1.00 53.38 91 ILE A N 1
ATOM 738 C CA . ILE A 1 91 ? 6.643 -7.355 -16.783 1.00 53.38 91 ILE A CA 1
ATOM 739 C C . ILE A 1 91 ? 6.982 -5.874 -16.904 1.00 53.38 91 ILE A C 1
ATOM 741 O O . ILE A 1 91 ? 6.101 -5.064 -16.660 1.00 53.38 91 ILE A O 1
ATOM 745 N N . GLY A 1 92 ? 8.221 -5.555 -17.302 1.00 50.62 92 GLY A N 1
ATOM 746 C CA . GLY A 1 92 ? 8.640 -4.420 -18.153 1.00 50.62 92 GLY A CA 1
ATOM 747 C C . GLY A 1 92 ? 8.111 -3.001 -17.898 1.00 50.62 92 GLY A C 1
ATOM 748 O O . GLY A 1 92 ? 8.376 -2.117 -18.705 1.00 50.62 92 GLY A O 1
ATOM 749 N N . GLN A 1 93 ? 7.356 -2.751 -16.835 1.00 53.78 93 GLN A N 1
ATOM 750 C CA . GLN A 1 93 ? 6.654 -1.495 -16.648 1.00 53.78 93 GLN A CA 1
ATOM 751 C C . GLN A 1 93 ? 7.571 -0.507 -15.939 1.00 53.78 93 GLN A C 1
ATOM 753 O O . GLN A 1 93 ? 7.862 -0.610 -14.751 1.00 53.78 93 GLN A O 1
ATOM 758 N N . THR A 1 94 ? 8.027 0.475 -16.707 1.00 55.56 94 THR A N 1
ATOM 759 C CA . THR A 1 94 ? 8.701 1.684 -16.224 1.00 55.56 94 THR A CA 1
ATOM 760 C C . THR A 1 94 ? 7.764 2.628 -15.465 1.00 55.56 94 THR A C 1
ATOM 762 O O . THR A 1 94 ? 8.241 3.601 -14.877 1.00 55.56 94 THR A O 1
ATOM 765 N N . ASP A 1 95 ? 6.458 2.341 -15.463 1.00 63.41 95 ASP A N 1
ATOM 766 C CA . ASP A 1 95 ? 5.412 3.169 -14.873 1.00 63.41 95 ASP A CA 1
ATOM 767 C C . ASP A 1 95 ? 4.697 2.450 -13.716 1.00 63.41 95 ASP A C 1
ATOM 769 O O . ASP A 1 95 ? 4.133 1.365 -13.877 1.00 63.41 95 ASP A O 1
ATOM 773 N N . LEU A 1 96 ? 4.722 3.088 -12.543 1.00 63.62 96 LEU A N 1
ATOM 774 C CA . LEU A 1 96 ? 4.041 2.643 -11.329 1.00 63.62 96 LEU A CA 1
ATOM 775 C C . LEU A 1 96 ? 2.525 2.551 -11.534 1.00 63.62 96 LEU A C 1
ATOM 777 O O . LEU A 1 96 ? 1.918 1.593 -11.062 1.00 63.62 96 LEU A O 1
ATOM 781 N N . ALA A 1 97 ? 1.924 3.494 -12.266 1.00 61.62 97 ALA A N 1
ATOM 782 C CA . ALA A 1 97 ? 0.478 3.558 -12.460 1.00 61.62 97 ALA A CA 1
ATOM 783 C C . ALA A 1 97 ? -0.053 2.341 -13.233 1.00 61.62 97 ALA A C 1
ATOM 785 O O . ALA A 1 97 ? -1.076 1.761 -12.866 1.00 61.62 97 ALA A O 1
ATOM 786 N N . MET A 1 98 ? 0.682 1.881 -14.251 1.00 60.91 98 MET A N 1
ATOM 787 C CA . MET A 1 98 ? 0.317 0.664 -14.982 1.00 60.91 98 MET A CA 1
ATOM 788 C C . MET A 1 98 ? 0.434 -0.595 -14.113 1.00 60.91 98 MET A C 1
ATOM 790 O O . MET A 1 98 ? -0.375 -1.517 -14.262 1.00 60.91 98 MET A O 1
ATOM 794 N N . GLY A 1 99 ? 1.391 -0.623 -13.179 1.00 59.94 99 GLY A N 1
ATOM 795 C CA . GLY A 1 99 ? 1.640 -1.782 -12.319 1.00 59.94 99 GLY A CA 1
ATOM 796 C C . GLY A 1 99 ? 0.524 -2.017 -11.310 1.00 59.94 99 GLY A C 1
ATOM 797 O O . GLY A 1 99 ? 0.238 -3.165 -10.965 1.00 59.94 99 GLY A O 1
ATOM 798 N N . LEU A 1 100 ? -0.127 -0.937 -10.871 1.00 64.06 100 LEU A N 1
ATOM 799 C CA . LEU A 1 100 ? -1.194 -0.970 -9.872 1.00 64.06 100 LEU A CA 1
ATOM 800 C C . LEU A 1 100 ? -2.460 -1.663 -10.374 1.00 64.06 100 LEU A C 1
ATOM 802 O O . LEU A 1 100 ? -3.042 -2.451 -9.639 1.00 64.06 100 LEU A O 1
ATOM 806 N N . SER A 1 101 ? -2.807 -1.491 -11.653 1.00 61.06 101 SER A N 1
ATOM 807 C CA . SER A 1 101 ? -3.993 -2.117 -12.266 1.00 61.06 101 SER A CA 1
ATOM 808 C C . SER A 1 101 ? -4.014 -3.655 -12.210 1.00 61.06 101 SER A C 1
ATOM 810 O O . SER A 1 101 ? -5.052 -4.275 -12.435 1.00 61.06 101 SER A O 1
ATOM 812 N N . ARG A 1 102 ? -2.865 -4.285 -11.930 1.00 60.66 102 ARG A N 1
ATOM 813 C CA . ARG A 1 102 ? -2.684 -5.744 -11.846 1.00 60.66 102 ARG A CA 1
ATOM 814 C C . ARG A 1 102 ? -2.047 -6.181 -10.529 1.00 60.66 102 ARG A C 1
ATOM 816 O O . ARG A 1 102 ? -1.545 -7.303 -10.434 1.00 60.66 102 ARG A O 1
ATOM 823 N N . ALA A 1 103 ? -1.994 -5.289 -9.545 1.00 63.81 103 ALA A N 1
ATOM 824 C CA . ALA A 1 103 ? -1.317 -5.573 -8.300 1.00 63.81 103 ALA A CA 1
ATOM 825 C C . ALA A 1 103 ? -2.119 -6.565 -7.453 1.00 63.81 103 ALA A C 1
ATOM 827 O O . ALA A 1 103 ? -3.329 -6.438 -7.284 1.00 63.81 103 ALA A O 1
ATOM 828 N N . ILE A 1 104 ? -1.423 -7.548 -6.886 1.00 75.31 104 ILE A N 1
ATOM 829 C CA . ILE A 1 104 ? -2.018 -8.458 -5.904 1.00 75.31 104 ILE A CA 1
ATOM 830 C C . ILE A 1 104 ? -1.802 -7.858 -4.520 1.00 75.31 104 ILE A C 1
ATOM 832 O O . ILE A 1 104 ? -0.664 -7.559 -4.151 1.00 75.31 104 ILE A O 1
ATOM 836 N N . ILE A 1 105 ? -2.885 -7.710 -3.761 1.00 76.88 105 ILE A N 1
ATOM 837 C CA . ILE A 1 105 ? -2.866 -7.146 -2.412 1.00 76.88 105 ILE A CA 1
ATOM 838 C C . ILE A 1 105 ? -2.706 -8.278 -1.393 1.00 76.88 105 ILE A C 1
ATOM 840 O O . ILE A 1 105 ? -3.492 -9.224 -1.371 1.00 76.88 105 ILE A O 1
ATOM 844 N N . THR A 1 106 ? -1.692 -8.187 -0.533 1.00 78.25 106 THR A N 1
ATOM 845 C CA . THR A 1 106 ? -1.485 -9.111 0.593 1.00 78.25 106 THR A CA 1
ATOM 846 C C . THR A 1 106 ? -1.326 -8.352 1.902 1.00 78.25 106 THR A C 1
ATOM 848 O O . THR A 1 106 ? -0.750 -7.267 1.908 1.00 78.25 106 THR A O 1
ATOM 851 N N . CYS A 1 107 ? -1.791 -8.931 3.010 1.00 71.44 107 CYS A N 1
ATOM 852 C CA . CYS A 1 107 ? -1.759 -8.285 4.325 1.00 71.44 107 CYS A CA 1
ATOM 853 C C . CYS A 1 107 ? -0.970 -9.116 5.326 1.00 71.44 107 CYS A C 1
ATOM 855 O O . CYS A 1 107 ? -1.329 -10.267 5.577 1.00 71.44 107 CYS A O 1
ATOM 857 N N . ASP A 1 108 ? 0.036 -8.508 5.938 1.00 71.19 108 ASP A N 1
ATOM 858 C CA . ASP A 1 108 ? 0.785 -9.108 7.034 1.00 71.19 108 ASP A CA 1
ATOM 859 C C . ASP A 1 108 ? 0.523 -8.272 8.294 1.00 71.19 108 ASP A C 1
ATOM 861 O O . ASP A 1 108 ? 0.838 -7.078 8.348 1.00 71.19 108 ASP A O 1
ATOM 865 N N . SER A 1 109 ? -0.113 -8.881 9.297 1.00 57.62 109 SER A N 1
ATOM 866 C CA . SER A 1 109 ? -0.240 -8.292 10.630 1.00 57.62 109 SER A CA 1
ATOM 867 C C . SER A 1 109 ? 1.092 -8.461 11.354 1.00 57.62 109 SER A C 1
ATOM 869 O O . SER A 1 109 ? 1.554 -9.594 11.507 1.00 57.62 109 SER A O 1
ATOM 871 N N . GLN A 1 110 ? 1.715 -7.368 11.799 1.00 53.22 110 GLN A N 1
ATOM 872 C CA . GLN A 1 110 ? 2.824 -7.494 12.743 1.00 53.22 110 GLN A CA 1
ATOM 873 C C . GLN A 1 110 ? 2.226 -7.791 14.121 1.00 53.22 110 GLN A C 1
ATOM 875 O O . GLN A 1 110 ? 1.409 -7.013 14.615 1.00 53.22 110 GLN A O 1
ATOM 880 N N . ALA A 1 111 ? 2.547 -8.978 14.644 1.00 42.75 111 ALA A N 1
ATOM 881 C CA . ALA A 1 111 ? 2.167 -9.434 15.978 1.00 42.75 111 ALA A CA 1
ATOM 882 C C . ALA A 1 111 ? 2.951 -8.687 17.061 1.00 42.75 111 ALA A C 1
ATOM 884 O O . ALA A 1 111 ? 4.135 -8.366 16.800 1.00 42.75 111 ALA A O 1
#

Radius of gyration: 14.47 Å; chains: 1; bounding box: 33×36×39 Å

Secondary structure (DSSP, 8-state):
-HHHHHHHHHHHHHHHHHHHHHHHHHHH-HHHHTTS-TTPEEEEEEE--TTS-HHHHHHHHHHHHHHHHHHHHH--TTPPEEEEEEE--SS----HHHHHTTPEEEEEE--

pLDDT: mean 77.88, std 12.3, range [42.75, 91.75]